Protein AF-A0A441UMY0-F1 (afdb_monomer_lite)

Secondary structure (DSSP, 8-state):
--HHHHHHHHHHHHHHTS--TTGGG--TTSBTTTTS---HHHHHHHHHHHHHHH-----HHHHT-TT--BGGG-

pLDDT: mean 84.18, std 7.54, range [60.47, 92.12]

Radius of gyration: 11.12 Å; chains: 1; bounding box: 24×20×27 Å

Sequence (74 aa):
MTYDRLLDAIGTILRDKLDNQHMDRFAPQARLNEDLYLDSVLILEIMLALELDHGVALPEEVISRQDLDTVDDL

Foldseek 3Di:
DDPVVLLVLLLCCCCPVVVFPQSVQRDQAGFCCPRRVHDLVNVVVSQVSCCVVVVDDDDVVLNPDPPRGGNNSD

Structure (mmCIF, N/CA/C/O backbone):
data_AF-A0A441UMY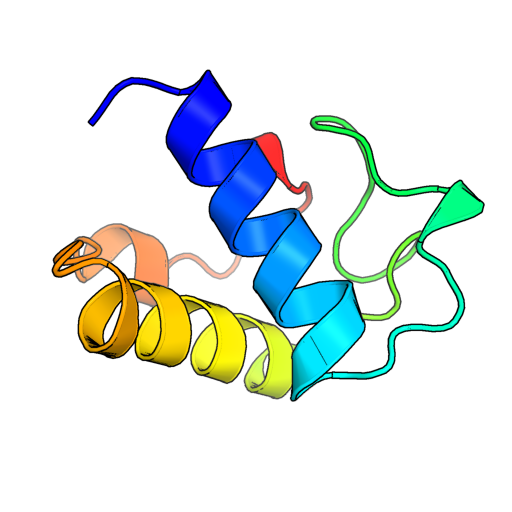0-F1
#
_entry.id   AF-A0A441UMY0-F1
#
loop_
_atom_site.group_PDB
_atom_site.id
_atom_site.type_symbol
_atom_site.label_atom_id
_atom_site.label_alt_id
_atom_site.label_comp_id
_atom_site.label_asym_id
_atom_site.label_entity_id
_atom_site.label_seq_id
_atom_site.pdbx_PDB_ins_code
_atom_site.Cartn_x
_atom_site.Cartn_y
_atom_site.Cartn_z
_atom_site.occupancy
_atom_site.B_iso_or_equiv
_atom_site.auth_seq_id
_atom_site.auth_comp_id
_atom_site.auth_asym_id
_atom_site.auth_atom_id
_atom_site.pdbx_PDB_model_num
ATOM 1 N N . MET A 1 1 ? -5.345 -4.698 14.675 1.00 60.47 1 MET A N 1
ATOM 2 C CA . MET A 1 1 ? -5.890 -5.260 13.420 1.00 60.47 1 MET A CA 1
ATOM 3 C C . MET A 1 1 ? -5.187 -6.586 13.152 1.00 60.47 1 MET A C 1
ATOM 5 O O . MET A 1 1 ? -4.074 -6.738 13.637 1.00 60.47 1 MET A O 1
ATOM 9 N N . THR A 1 2 ? -5.817 -7.556 12.483 1.00 78.94 2 THR A N 1
ATOM 10 C CA . THR A 1 2 ? -5.121 -8.792 12.066 1.00 78.94 2 THR A CA 1
ATOM 11 C C . THR A 1 2 ? -4.317 -8.503 10.802 1.00 78.94 2 THR A C 1
ATOM 13 O O . THR A 1 2 ? -4.793 -7.736 9.967 1.00 78.94 2 THR A O 1
ATOM 16 N N . TYR A 1 3 ? -3.142 -9.113 10.668 1.00 80.12 3 TYR A N 1
ATOM 17 C CA . TYR A 1 3 ? -2.240 -8.963 9.523 1.00 80.12 3 TYR A CA 1
ATOM 18 C C . TYR A 1 3 ? -2.949 -9.119 8.163 1.00 80.12 3 TYR A C 1
ATOM 20 O O . TYR A 1 3 ? -2.829 -8.253 7.305 1.00 80.12 3 TYR A O 1
ATOM 28 N N . ASP A 1 4 ? -3.812 -10.129 8.016 1.00 83.12 4 ASP A N 1
ATOM 29 C CA . ASP A 1 4 ? -4.550 -10.368 6.765 1.00 83.12 4 ASP A CA 1
ATOM 30 C C . ASP A 1 4 ? -5.434 -9.182 6.353 1.00 83.12 4 ASP A C 1
ATOM 32 O O . ASP A 1 4 ? -5.546 -8.852 5.176 1.00 83.12 4 ASP A O 1
ATOM 36 N N . ARG A 1 5 ? -6.029 -8.479 7.329 1.00 83.75 5 ARG A N 1
ATOM 37 C CA . ARG A 1 5 ? -6.841 -7.292 7.032 1.00 83.75 5 ARG A CA 1
ATOM 38 C C . ARG A 1 5 ? -5.994 -6.112 6.572 1.00 83.75 5 ARG A C 1
ATOM 40 O O . ARG A 1 5 ? -6.515 -5.269 5.851 1.00 83.75 5 ARG A O 1
ATOM 47 N N . LEU A 1 6 ? -4.748 -6.009 7.036 1.00 84.00 6 LEU A N 1
ATOM 48 C CA . LEU A 1 6 ? -3.834 -4.950 6.606 1.00 84.00 6 LEU A CA 1
ATOM 49 C C . LEU A 1 6 ? -3.441 -5.173 5.152 1.00 84.00 6 LEU A C 1
ATOM 51 O O . LEU A 1 6 ? -3.553 -4.256 4.346 1.00 84.00 6 LEU A O 1
ATOM 55 N N . LEU A 1 7 ? -3.101 -6.414 4.809 1.00 88.19 7 LEU A N 1
ATOM 56 C CA . LEU A 1 7 ? -2.773 -6.796 3.443 1.00 88.19 7 LEU A CA 1
ATOM 57 C C . LEU A 1 7 ? -3.951 -6.558 2.482 1.00 88.19 7 LEU A C 1
ATOM 59 O O . LEU A 1 7 ? -3.763 -5.977 1.414 1.00 88.19 7 LEU A O 1
ATOM 63 N N . ASP A 1 8 ? -5.171 -6.929 2.884 1.00 89.31 8 ASP A N 1
ATOM 64 C CA . ASP A 1 8 ? -6.388 -6.660 2.103 1.00 89.31 8 ASP A CA 1
ATOM 65 C C . ASP A 1 8 ? -6.639 -5.154 1.920 1.00 89.31 8 ASP A C 1
ATOM 67 O O . ASP A 1 8 ? -7.023 -4.711 0.834 1.00 89.31 8 ASP A O 1
ATOM 71 N N . ALA A 1 9 ? -6.414 -4.354 2.965 1.00 88.88 9 ALA A N 1
ATOM 72 C CA . ALA A 1 9 ? -6.560 -2.902 2.908 1.00 88.88 9 ALA A CA 1
ATOM 73 C C . ALA A 1 9 ? -5.542 -2.270 1.946 1.00 88.88 9 ALA A C 1
ATOM 75 O O . ALA A 1 9 ? -5.929 -1.502 1.066 1.00 88.88 9 ALA A O 1
ATOM 76 N N . ILE A 1 10 ? -4.264 -2.655 2.045 1.00 88.50 10 ILE A N 1
ATOM 77 C CA . ILE A 1 10 ? -3.205 -2.212 1.126 1.00 88.50 10 ILE A CA 1
ATOM 78 C C . ILE A 1 10 ? -3.562 -2.599 -0.313 1.00 88.50 10 ILE A C 1
ATOM 80 O O . ILE A 1 10 ? -3.519 -1.756 -1.207 1.00 88.50 10 ILE A O 1
ATOM 84 N N . GLY A 1 11 ? -3.979 -3.847 -0.542 1.00 90.50 11 GLY A N 1
ATOM 85 C CA . GLY A 1 11 ? -4.375 -4.319 -1.869 1.00 90.50 11 GLY A CA 1
ATOM 86 C C . GLY A 1 11 ? -5.579 -3.564 -2.443 1.00 90.50 11 GLY A C 1
ATOM 87 O O . GLY A 1 11 ? -5.616 -3.283 -3.642 1.00 90.50 11 GLY A O 1
ATOM 88 N N . THR A 1 12 ? -6.537 -3.191 -1.592 1.00 90.69 12 THR A N 1
ATOM 89 C CA . THR A 1 12 ? -7.697 -2.375 -1.978 1.00 90.69 12 THR A CA 1
ATOM 90 C C . THR A 1 12 ? -7.267 -0.964 -2.362 1.00 90.69 12 THR A C 1
ATOM 92 O O . THR A 1 12 ? -7.666 -0.478 -3.412 1.00 90.69 12 THR A O 1
ATOM 95 N N . ILE A 1 13 ? -6.400 -0.316 -1.580 1.00 90.19 13 ILE A N 1
ATOM 96 C CA . ILE A 1 13 ? -5.883 1.025 -1.892 1.00 90.19 13 ILE A CA 1
ATOM 97 C C . ILE A 1 13 ? -5.090 1.008 -3.204 1.00 90.19 13 ILE A C 1
ATOM 99 O O . ILE A 1 13 ? -5.296 1.865 -4.063 1.00 90.19 13 ILE A O 1
ATOM 103 N N . LEU A 1 14 ? -4.221 0.013 -3.393 1.00 90.25 14 LEU A N 1
ATOM 104 C CA . LEU A 1 14 ? -3.428 -0.118 -4.614 1.00 90.25 14 LEU A CA 1
ATOM 105 C C . LEU A 1 14 ? -4.303 -0.272 -5.859 1.00 90.25 14 LEU A C 1
ATOM 107 O O . LEU A 1 14 ? -4.013 0.339 -6.884 1.00 90.25 14 LEU A O 1
ATOM 111 N N . ARG A 1 15 ? -5.380 -1.057 -5.770 1.00 90.12 15 ARG A N 1
ATOM 112 C CA . ARG A 1 15 ? -6.310 -1.272 -6.883 1.00 90.12 15 ARG A CA 1
ATOM 113 C C . ARG A 1 15 ? -7.250 -0.090 -7.105 1.00 90.12 15 ARG A C 1
ATOM 115 O O . ARG A 1 15 ? -7.414 0.343 -8.236 1.00 90.12 15 ARG A O 1
ATOM 122 N N . ASP A 1 16 ? -7.875 0.406 -6.045 1.00 88.69 16 ASP A N 1
ATOM 123 C CA . ASP A 1 16 ? -9.019 1.313 -6.157 1.00 88.69 16 ASP A CA 1
ATOM 124 C C . ASP A 1 16 ? -8.605 2.789 -6.123 1.00 88.69 16 ASP A C 1
ATOM 126 O O . ASP A 1 16 ? -9.255 3.618 -6.759 1.00 88.69 16 ASP A O 1
ATOM 130 N N . LYS A 1 17 ? -7.537 3.137 -5.388 1.00 85.25 17 LYS A N 1
ATOM 131 C CA . LYS A 1 17 ? -7.030 4.519 -5.307 1.00 85.25 17 LYS A CA 1
ATOM 132 C C . LYS A 1 17 ? -5.878 4.773 -6.268 1.00 85.25 17 LYS A C 1
ATOM 134 O O . LYS A 1 17 ? -5.883 5.795 -6.946 1.00 85.25 17 LYS A O 1
ATOM 139 N N . LEU A 1 18 ? -4.904 3.866 -6.312 1.00 85.31 18 LEU A N 1
ATOM 140 C CA . LEU A 1 18 ? -3.692 4.053 -7.113 1.00 85.31 18 LEU A CA 1
ATOM 141 C C . LEU A 1 18 ? -3.783 3.467 -8.528 1.00 85.31 18 LEU A C 1
ATOM 143 O O . LEU A 1 18 ? -2.869 3.700 -9.314 1.00 85.31 18 LEU A O 1
ATOM 147 N N . ASP A 1 19 ? -4.856 2.729 -8.847 1.00 86.19 19 ASP A N 1
ATOM 148 C CA . ASP A 1 19 ? -5.046 2.030 -10.132 1.00 86.19 19 ASP A CA 1
ATOM 149 C C . ASP A 1 19 ? -3.770 1.288 -10.575 1.00 86.19 19 ASP A C 1
ATOM 151 O O . ASP A 1 19 ? -3.293 1.390 -11.709 1.00 86.19 19 ASP A O 1
ATOM 155 N N . ASN A 1 20 ? -3.137 0.598 -9.617 1.00 87.94 20 ASN A N 1
ATOM 156 C CA . ASN A 1 20 ? -1.838 -0.012 -9.836 1.00 87.94 20 ASN A CA 1
ATOM 157 C C . ASN A 1 20 ? -1.967 -1.151 -10.858 1.00 87.94 20 ASN A C 1
ATOM 159 O O . ASN A 1 20 ? -2.709 -2.114 -10.670 1.00 87.94 20 ASN A O 1
ATOM 163 N N . GLN A 1 21 ? -1.207 -1.067 -11.947 1.00 86.88 21 GLN A N 1
ATOM 164 C CA . GLN A 1 21 ? -1.247 -2.051 -13.032 1.00 86.88 21 GLN A CA 1
ATOM 165 C C . GLN A 1 21 ? -0.484 -3.345 -12.704 1.00 86.88 21 GLN A C 1
ATOM 167 O O . GLN A 1 21 ? -0.578 -4.323 -13.442 1.00 86.88 21 GLN A O 1
ATOM 172 N N . HIS A 1 22 ? 0.266 -3.374 -11.602 1.00 88.50 22 HIS A N 1
ATOM 173 C CA . HIS A 1 22 ? 1.119 -4.487 -11.188 1.00 88.50 22 HIS A CA 1
ATOM 174 C C . HIS A 1 22 ? 0.513 -5.328 -10.058 1.00 88.50 22 HIS A C 1
ATOM 176 O O . HIS A 1 22 ? 1.226 -6.075 -9.388 1.00 88.50 22 HIS A O 1
ATOM 182 N N . MET A 1 23 ? -0.813 -5.280 -9.877 1.00 89.25 23 MET A N 1
ATOM 183 C CA . MET A 1 23 ? -1.515 -6.100 -8.878 1.00 89.25 23 MET A CA 1
ATOM 184 C C . MET A 1 23 ? -1.313 -7.609 -9.065 1.00 89.25 23 MET A C 1
ATOM 186 O O . MET A 1 23 ? -1.432 -8.354 -8.097 1.00 89.25 23 MET A O 1
ATOM 190 N N . ASP A 1 24 ? -0.943 -8.067 -10.264 1.00 88.88 24 ASP A N 1
ATOM 191 C CA . ASP A 1 24 ? -0.570 -9.466 -10.523 1.00 88.88 24 ASP A CA 1
ATOM 192 C C . ASP A 1 24 ? 0.673 -9.917 -9.735 1.00 88.88 24 ASP A C 1
ATOM 194 O O . ASP A 1 24 ? 0.881 -11.113 -9.529 1.00 88.88 24 ASP A O 1
ATOM 198 N N . ARG A 1 25 ? 1.511 -8.966 -9.303 1.00 88.50 25 ARG A N 1
ATOM 199 C CA . ARG A 1 25 ? 2.703 -9.207 -8.479 1.00 88.50 25 ARG A CA 1
ATOM 200 C C . ARG A 1 25 ? 2.495 -8.870 -7.008 1.00 88.50 25 ARG A C 1
ATOM 202 O O . ARG A 1 25 ? 3.430 -9.024 -6.231 1.00 88.50 25 ARG A O 1
ATOM 209 N N . PHE A 1 26 ? 1.303 -8.425 -6.614 1.00 90.75 26 PHE A N 1
ATOM 210 C CA . PHE A 1 26 ? 1.022 -8.080 -5.227 1.00 90.75 26 PHE A CA 1
ATOM 211 C C . PHE A 1 26 ? 1.090 -9.323 -4.332 1.00 90.75 26 PHE A C 1
ATOM 213 O O . PHE A 1 26 ? 0.283 -10.247 -4.444 1.00 90.75 26 PHE A O 1
ATOM 220 N N . ALA A 1 27 ? 2.072 -9.331 -3.438 1.00 90.62 27 ALA A N 1
ATOM 221 C CA . ALA A 1 27 ? 2.296 -10.357 -2.432 1.00 90.62 27 ALA A CA 1
ATOM 222 C C . ALA A 1 27 ? 3.026 -9.727 -1.234 1.00 90.62 27 ALA A C 1
ATOM 224 O O . ALA A 1 27 ? 3.697 -8.715 -1.423 1.00 90.62 27 ALA A O 1
ATOM 225 N N . PRO A 1 28 ? 2.972 -10.327 -0.032 1.00 89.50 28 PRO A N 1
ATOM 226 C CA . PRO A 1 28 ? 3.718 -9.843 1.135 1.00 89.50 28 PRO A CA 1
ATOM 227 C C . PRO A 1 28 ? 5.204 -9.594 0.851 1.00 89.50 28 PRO A C 1
ATOM 229 O O . PRO A 1 28 ? 5.756 -8.551 1.169 1.00 89.50 28 PRO A O 1
ATOM 232 N N . GLN A 1 29 ? 5.837 -10.533 0.155 1.00 91.56 29 GLN A N 1
ATOM 233 C CA . GLN A 1 29 ? 7.245 -10.469 -0.225 1.00 91.56 29 GLN A CA 1
ATOM 234 C C . GLN A 1 29 ? 7.531 -9.627 -1.481 1.00 91.56 29 GLN A C 1
ATOM 236 O O . GLN A 1 29 ? 8.675 -9.594 -1.931 1.00 91.56 29 GLN A O 1
ATOM 241 N N . ALA A 1 30 ? 6.512 -9.029 -2.104 1.00 92.12 30 ALA A N 1
ATOM 242 C CA . ALA A 1 30 ? 6.688 -8.235 -3.316 1.00 92.12 30 ALA A CA 1
ATOM 243 C C . ALA A 1 30 ? 7.389 -6.923 -2.985 1.00 92.12 30 ALA A C 1
ATOM 245 O O . ALA A 1 30 ? 7.043 -6.272 -1.995 1.00 92.12 30 ALA A O 1
ATOM 246 N N . ARG A 1 31 ? 8.343 -6.524 -3.828 1.00 91.19 31 ARG A N 1
ATOM 247 C CA . ARG A 1 31 ? 9.082 -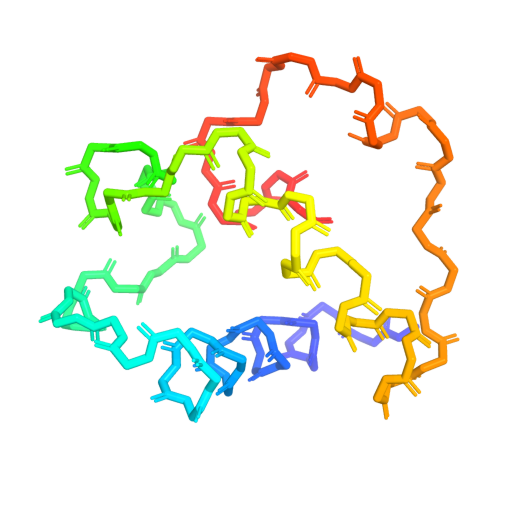5.281 -3.621 1.00 91.19 31 ARG A CA 1
ATOM 248 C C . ARG A 1 31 ? 8.234 -4.069 -3.967 1.00 91.19 31 ARG A C 1
ATOM 250 O O . ARG A 1 31 ? 7.696 -3.981 -5.072 1.00 91.19 31 ARG A O 1
ATOM 257 N N . LEU A 1 32 ? 8.154 -3.110 -3.047 1.00 90.06 32 LEU A N 1
ATOM 258 C CA . LEU A 1 32 ? 7.346 -1.905 -3.222 1.00 90.06 32 LEU A CA 1
ATOM 259 C C . LEU A 1 32 ? 7.797 -1.134 -4.467 1.00 90.06 32 LEU A C 1
ATOM 261 O O . LEU A 1 32 ? 6.977 -0.862 -5.338 1.00 90.06 32 LEU A O 1
ATOM 265 N N . ASN A 1 33 ? 9.094 -0.858 -4.610 1.00 88.38 33 ASN A N 1
ATOM 266 C CA . ASN A 1 33 ? 9.618 -0.066 -5.727 1.00 88.38 33 ASN A CA 1
ATOM 267 C C . ASN A 1 33 ? 9.784 -0.853 -7.045 1.00 88.38 33 ASN A C 1
ATOM 269 O O . ASN A 1 33 ? 9.618 -0.284 -8.116 1.00 88.38 33 ASN A O 1
ATOM 273 N N . GLU A 1 34 ? 10.135 -2.139 -6.991 1.00 89.25 34 GLU A N 1
ATOM 274 C CA . GLU A 1 34 ? 10.530 -2.926 -8.167 1.00 89.25 34 GLU A CA 1
ATOM 275 C C . GLU A 1 34 ? 9.375 -3.748 -8.738 1.00 89.25 34 GLU A C 1
ATOM 277 O O . GLU A 1 34 ? 9.234 -3.842 -9.958 1.00 89.25 34 GLU A O 1
ATOM 282 N N . ASP A 1 35 ? 8.552 -4.353 -7.879 1.00 92.06 35 ASP A N 1
ATOM 283 C CA . ASP A 1 35 ? 7.427 -5.177 -8.324 1.00 92.06 35 ASP A CA 1
ATOM 284 C C . ASP A 1 35 ? 6.149 -4.361 -8.467 1.00 92.06 35 ASP A C 1
ATOM 286 O O . ASP A 1 35 ? 5.397 -4.577 -9.418 1.00 92.06 35 ASP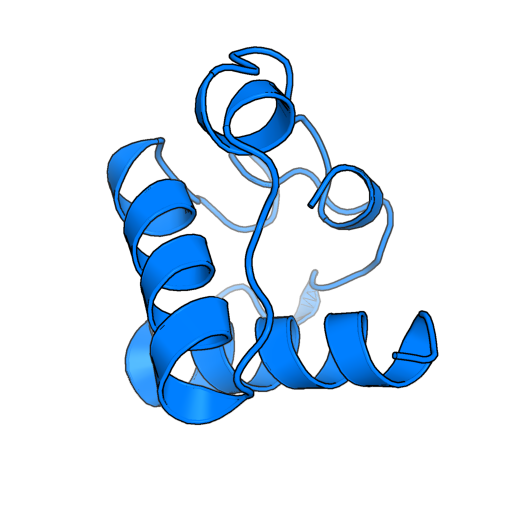 A O 1
ATOM 290 N N . LEU A 1 36 ? 5.915 -3.429 -7.540 1.00 90.19 36 LEU A N 1
ATOM 291 C CA . LEU A 1 36 ? 4.707 -2.605 -7.498 1.00 90.19 36 LEU A CA 1
ATOM 292 C C . LEU A 1 36 ? 4.921 -1.175 -8.003 1.00 90.19 36 LEU A C 1
ATOM 294 O O . LEU A 1 36 ? 3.938 -0.449 -8.145 1.00 90.19 36 LEU A O 1
ATOM 298 N N . TYR A 1 37 ? 6.164 -0.786 -8.312 1.00 89.81 37 TYR A N 1
ATOM 299 C CA . TYR A 1 37 ? 6.516 0.554 -8.799 1.00 89.81 37 TYR A CA 1
ATOM 300 C C . TYR A 1 37 ? 5.996 1.682 -7.893 1.00 89.81 37 TYR A C 1
ATOM 302 O O . TYR A 1 37 ? 5.496 2.707 -8.353 1.00 89.81 37 TYR A O 1
ATOM 310 N N . LEU A 1 38 ? 6.095 1.468 -6.581 1.00 88.50 38 LEU A N 1
ATOM 311 C CA . LEU A 1 38 ? 5.704 2.415 -5.550 1.00 88.50 38 LEU A CA 1
ATOM 312 C C . LEU A 1 38 ? 6.899 3.272 -5.144 1.00 88.50 38 LEU A C 1
ATOM 314 O O . LEU A 1 38 ? 7.866 2.794 -4.551 1.00 88.50 38 LEU A O 1
ATOM 318 N N . ASP A 1 39 ? 6.790 4.562 -5.435 1.00 88.62 39 ASP A N 1
ATOM 319 C CA . ASP A 1 39 ? 7.722 5.577 -4.963 1.00 88.62 39 ASP A CA 1
ATOM 320 C C . ASP A 1 39 ? 7.393 5.991 -3.519 1.00 88.62 39 ASP A C 1
ATOM 322 O O . ASP A 1 39 ? 6.290 5.760 -3.019 1.00 88.62 39 ASP A O 1
ATOM 326 N N . SER A 1 40 ? 8.308 6.703 -2.857 1.00 84.00 40 SER A N 1
ATOM 327 C CA . SER A 1 40 ? 8.112 7.199 -1.483 1.00 84.00 40 SER A CA 1
ATOM 328 C C . SER A 1 40 ? 6.841 8.041 -1.300 1.00 84.00 40 SER A C 1
ATOM 330 O O . SER A 1 40 ? 6.226 8.004 -0.236 1.00 84.00 40 SER A O 1
ATOM 332 N N . VAL A 1 41 ? 6.412 8.767 -2.337 1.00 86.81 41 VAL A N 1
ATOM 333 C CA . VAL A 1 41 ? 5.158 9.537 -2.322 1.00 86.81 41 VAL A CA 1
ATOM 334 C C . VAL A 1 41 ? 3.938 8.616 -2.331 1.00 86.81 41 VAL A C 1
ATOM 336 O O . VAL A 1 41 ? 3.020 8.829 -1.544 1.00 86.81 41 VAL A O 1
ATOM 339 N N . LEU A 1 42 ? 3.945 7.575 -3.169 1.00 88.12 42 LEU A N 1
ATOM 340 C CA . LEU A 1 42 ? 2.854 6.599 -3.246 1.00 88.12 42 LEU A CA 1
ATOM 341 C C . LEU A 1 42 ? 2.758 5.785 -1.954 1.00 88.12 42 LEU A C 1
ATOM 343 O O . LEU A 1 42 ? 1.662 5.540 -1.462 1.00 88.12 42 LEU A O 1
ATOM 347 N N . ILE A 1 43 ? 3.900 5.427 -1.364 1.00 86.62 43 ILE A N 1
ATOM 348 C CA . ILE A 1 43 ? 3.956 4.759 -0.060 1.00 86.62 43 ILE A CA 1
ATOM 349 C C . ILE A 1 43 ? 3.303 5.633 1.020 1.00 86.62 43 ILE A C 1
ATOM 351 O O . ILE A 1 43 ? 2.426 5.158 1.739 1.00 86.62 43 ILE A O 1
ATOM 355 N N . LEU A 1 44 ? 3.658 6.920 1.099 1.00 86.56 44 LEU A N 1
ATOM 356 C CA . LEU A 1 44 ? 3.029 7.861 2.034 1.00 86.56 44 LEU A CA 1
ATOM 357 C C . LEU A 1 44 ? 1.519 8.004 1.798 1.00 86.56 44 LEU A C 1
ATOM 359 O O . LEU A 1 44 ? 0.751 8.096 2.755 1.00 86.56 44 LEU A O 1
ATOM 363 N N . GLU A 1 45 ? 1.078 8.006 0.542 1.00 88.19 45 GLU A N 1
ATOM 364 C CA . GLU A 1 45 ? -0.342 8.077 0.196 1.00 88.19 45 GLU A CA 1
ATOM 365 C C . GLU A 1 45 ? -1.110 6.826 0.645 1.00 88.19 45 GLU A C 1
ATOM 367 O O . GLU A 1 45 ? -2.207 6.946 1.195 1.00 88.19 45 GLU A O 1
ATOM 372 N N . ILE A 1 46 ? -0.514 5.636 0.499 1.00 87.81 46 ILE A N 1
ATOM 373 C CA . ILE A 1 46 ? -1.074 4.380 1.019 1.00 87.81 46 ILE A CA 1
ATOM 374 C C . ILE A 1 46 ? -1.192 4.444 2.538 1.00 87.81 46 ILE A C 1
ATOM 376 O O . ILE A 1 46 ? -2.251 4.138 3.080 1.00 87.81 46 ILE A O 1
ATOM 380 N N . MET A 1 47 ? -0.133 4.876 3.223 1.00 85.62 47 MET A N 1
ATOM 381 C CA . MET A 1 47 ? -0.131 5.013 4.679 1.00 85.62 47 MET A CA 1
ATOM 382 C C . MET A 1 47 ? -1.245 5.945 5.163 1.00 85.62 47 MET A C 1
ATOM 384 O O . MET A 1 47 ? -2.019 5.592 6.053 1.00 85.62 47 MET A O 1
ATOM 388 N N . LEU A 1 48 ? -1.386 7.107 4.525 1.00 86.62 48 LEU A N 1
ATOM 389 C CA . LEU A 1 48 ? -2.438 8.063 4.854 1.00 86.62 48 LEU A CA 1
ATOM 390 C C . LEU A 1 48 ? -3.836 7.492 4.572 1.00 86.62 48 LEU A C 1
ATOM 392 O O . LEU A 1 48 ? -4.762 7.689 5.358 1.00 86.62 48 LEU A O 1
ATOM 396 N N . ALA A 1 49 ? -4.004 6.766 3.464 1.00 87.81 49 ALA A N 1
ATOM 397 C CA . ALA A 1 49 ? -5.259 6.102 3.134 1.00 87.81 49 ALA A CA 1
ATOM 398 C C . ALA A 1 49 ? -5.614 5.002 4.148 1.00 87.81 49 ALA A C 1
ATOM 400 O O . ALA A 1 49 ? -6.776 4.897 4.529 1.00 87.81 49 ALA A O 1
ATOM 401 N N . LEU A 1 50 ? -4.639 4.238 4.648 1.00 86.25 50 LEU A N 1
ATOM 402 C CA . LEU A 1 50 ? -4.852 3.257 5.719 1.00 86.25 50 LEU A CA 1
ATOM 403 C C . LEU A 1 50 ? -5.321 3.922 7.018 1.00 86.25 50 LEU A C 1
ATOM 405 O O . LEU A 1 50 ? -6.242 3.429 7.676 1.00 86.25 50 LEU A O 1
ATOM 409 N N . GLU A 1 51 ? -4.728 5.057 7.377 1.00 86.50 51 GLU A N 1
ATOM 410 C CA . GLU A 1 51 ? -5.128 5.804 8.567 1.00 86.50 51 GLU A CA 1
ATOM 411 C C . GLU A 1 51 ? -6.547 6.370 8.435 1.00 86.50 51 GLU A C 1
ATOM 413 O O . GLU A 1 51 ? -7.366 6.205 9.342 1.00 86.50 51 GLU A O 1
ATOM 418 N N . LEU A 1 52 ? -6.874 6.970 7.289 1.00 86.00 52 LEU A N 1
ATOM 419 C CA . LEU A 1 52 ? -8.174 7.599 7.046 1.00 86.00 52 LEU A CA 1
ATOM 420 C C . LEU A 1 52 ? -9.308 6.589 6.825 1.00 86.00 52 LEU A C 1
ATOM 422 O O . LEU A 1 52 ? -10.383 6.743 7.406 1.00 86.00 52 LEU A O 1
ATOM 426 N N . ASP A 1 53 ? -9.088 5.571 5.991 1.00 82.94 53 ASP A N 1
ATOM 427 C CA . ASP A 1 53 ? -10.141 4.639 5.574 1.00 82.94 53 ASP A CA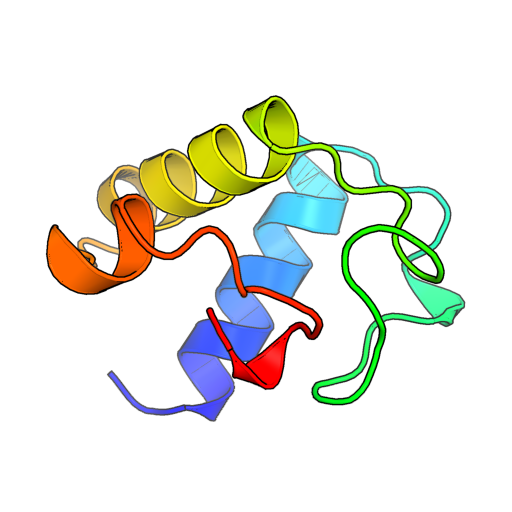 1
ATOM 428 C C . ASP A 1 53 ? -10.344 3.515 6.600 1.00 82.94 53 ASP A C 1
ATOM 430 O O . ASP A 1 53 ? -11.463 3.032 6.791 1.00 82.94 53 ASP A O 1
ATOM 434 N N . HIS A 1 54 ? -9.269 3.098 7.279 1.00 79.62 54 HIS A N 1
ATOM 435 C CA . HIS A 1 54 ? -9.289 1.959 8.199 1.00 79.62 54 HIS A CA 1
ATOM 436 C C . HIS A 1 54 ? -9.052 2.341 9.667 1.00 79.62 54 HIS A C 1
ATOM 438 O O . HIS A 1 54 ? -9.190 1.480 10.541 1.00 79.62 54 HIS A O 1
ATOM 444 N N . GLY A 1 55 ? -8.741 3.609 9.968 1.00 76.31 55 GLY A N 1
ATOM 445 C CA . GLY A 1 55 ? -8.479 4.074 11.334 1.00 76.31 55 GLY A CA 1
ATOM 446 C C . GLY A 1 55 ? -7.184 3.511 11.923 1.00 76.31 55 GLY A C 1
ATOM 447 O O . GLY A 1 55 ? -7.058 3.402 13.146 1.00 76.31 55 GLY A O 1
ATOM 448 N N . VAL A 1 56 ? -6.254 3.076 11.069 1.00 73.50 56 VAL A N 1
ATOM 449 C CA . VAL A 1 56 ? -4.978 2.492 11.485 1.00 73.50 56 VAL A CA 1
ATOM 450 C C . VAL A 1 56 ? -3.966 3.615 11.655 1.00 73.50 56 VAL A C 1
ATOM 452 O O . VAL A 1 56 ? -3.415 4.106 10.680 1.00 73.50 56 VAL A O 1
ATOM 455 N N . ALA A 1 57 ? -3.703 4.008 12.899 1.00 69.50 57 ALA A N 1
ATOM 456 C CA . ALA A 1 57 ? -2.588 4.900 13.189 1.00 69.50 57 ALA A CA 1
ATOM 457 C C . ALA A 1 57 ? -1.276 4.149 12.923 1.00 69.50 57 ALA A C 1
ATOM 459 O O . ALA A 1 57 ? -0.896 3.258 13.691 1.00 69.50 57 ALA A O 1
ATOM 460 N N . LEU A 1 58 ? -0.617 4.474 11.813 1.00 72.88 58 LEU A N 1
ATOM 461 C CA . LEU A 1 58 ? 0.714 3.966 11.516 1.00 72.88 58 LEU A CA 1
ATOM 462 C C . LEU A 1 58 ? 1.727 4.668 12.431 1.00 72.88 58 LEU A C 1
ATOM 464 O O . LEU A 1 58 ? 1.688 5.894 12.549 1.00 72.88 58 LEU A O 1
ATOM 468 N N . PRO A 1 59 ? 2.621 3.924 13.103 1.00 69.94 59 PRO A N 1
ATOM 469 C CA . PRO A 1 59 ? 3.637 4.536 13.947 1.00 69.94 59 PRO A CA 1
ATOM 470 C C . PRO A 1 59 ? 4.538 5.466 13.124 1.00 69.94 59 PRO A C 1
ATOM 472 O O . PRO A 1 59 ? 4.942 5.117 12.012 1.00 69.94 59 PRO A O 1
ATOM 475 N N . GLU A 1 60 ? 4.917 6.620 13.679 1.00 70.38 60 GLU A N 1
ATOM 476 C CA . GLU A 1 60 ? 5.860 7.548 13.031 1.00 70.38 60 GLU A CA 1
ATOM 477 C C . GLU A 1 60 ? 7.192 6.868 12.679 1.00 70.38 60 GLU A C 1
ATOM 479 O O . GLU A 1 60 ? 7.848 7.253 11.707 1.00 70.38 60 GLU A O 1
ATOM 484 N N . GLU A 1 61 ? 7.586 5.822 13.419 1.00 72.25 61 GLU A N 1
ATOM 485 C CA . GLU A 1 61 ? 8.789 5.048 13.115 1.00 72.25 61 GLU A CA 1
ATOM 486 C C . GLU A 1 61 ? 8.665 4.216 11.832 1.00 72.25 61 GLU A C 1
ATOM 488 O O . GLU A 1 61 ? 9.686 3.836 11.267 1.00 72.25 61 GLU A O 1
ATOM 493 N N . VAL A 1 62 ? 7.451 3.894 11.381 1.00 72.38 62 VAL A N 1
ATOM 494 C CA . VAL A 1 62 ? 7.208 3.218 10.094 1.00 72.38 62 VAL A CA 1
ATOM 495 C C . VAL A 1 62 ? 7.212 4.243 8.963 1.00 72.38 62 VAL A C 1
ATOM 497 O O . VAL A 1 62 ? 7.854 4.026 7.944 1.00 72.38 62 VAL A O 1
ATOM 500 N N . ILE A 1 63 ? 6.609 5.414 9.181 1.00 69.31 63 ILE A N 1
ATOM 501 C CA . ILE A 1 63 ? 6.616 6.528 8.216 1.00 69.31 63 ILE A CA 1
ATOM 502 C C . ILE A 1 63 ? 8.047 7.036 7.964 1.00 69.31 63 ILE A C 1
ATOM 504 O O . ILE A 1 63 ? 8.408 7.397 6.846 1.00 69.31 63 ILE A O 1
ATOM 508 N N . SER A 1 64 ? 8.882 7.047 9.005 1.00 69.94 64 SER A N 1
ATOM 509 C CA . SER A 1 64 ? 10.280 7.484 8.921 1.00 69.94 64 SER A CA 1
ATOM 510 C C . SER A 1 64 ? 11.237 6.399 8.416 1.00 69.94 64 SER A C 1
ATOM 512 O O . SER A 1 64 ? 12.417 6.691 8.198 1.00 69.94 64 SER A O 1
ATOM 514 N N . ARG A 1 65 ?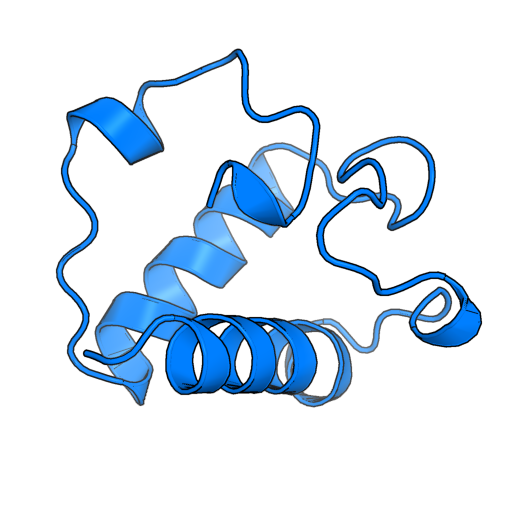 10.776 5.150 8.244 1.00 68.62 65 ARG A N 1
ATOM 515 C CA . ARG A 1 65 ? 11.612 4.071 7.711 1.00 68.62 65 ARG A CA 1
ATOM 516 C C . ARG A 1 65 ? 11.826 4.288 6.220 1.00 68.62 65 ARG A C 1
ATOM 518 O O . ARG A 1 65 ? 10.915 4.162 5.414 1.00 68.62 65 ARG A O 1
ATOM 525 N N . GLN A 1 66 ? 13.075 4.569 5.864 1.00 64.38 66 GLN A N 1
ATOM 526 C CA . GLN A 1 66 ? 13.528 4.586 4.471 1.00 64.38 66 GLN A CA 1
ATOM 527 C C . GLN A 1 66 ? 13.766 3.171 3.916 1.00 64.38 66 GLN A C 1
ATOM 529 O O . GLN A 1 66 ? 14.011 3.027 2.725 1.00 64.38 66 GLN A O 1
ATOM 534 N 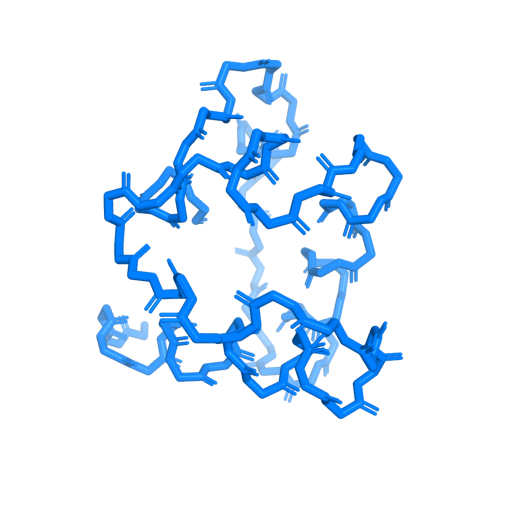N . ASP A 1 67 ? 13.668 2.145 4.767 1.00 71.12 67 ASP A N 1
ATOM 535 C CA . ASP A 1 67 ? 14.013 0.754 4.454 1.00 71.12 67 ASP A CA 1
ATOM 536 C C . ASP A 1 67 ? 12.783 -0.119 4.135 1.00 71.12 67 ASP A C 1
ATOM 538 O O . ASP A 1 67 ? 12.847 -1.339 4.261 1.00 71.12 67 ASP A O 1
ATOM 542 N N . LEU A 1 68 ? 11.645 0.486 3.777 1.00 82.62 68 LEU A N 1
ATOM 543 C CA . LEU A 1 68 ? 10.467 -0.260 3.326 1.00 82.62 68 LEU A CA 1
ATOM 544 C C . LEU A 1 68 ? 10.767 -0.854 1.947 1.00 82.62 68 LEU A C 1
ATOM 546 O O . LEU A 1 68 ? 10.707 -0.148 0.939 1.00 82.62 68 LEU A O 1
ATOM 550 N N . ASP A 1 69 ? 11.125 -2.135 1.915 1.00 87.62 69 ASP A N 1
ATOM 551 C CA . ASP A 1 69 ? 11.510 -2.820 0.681 1.00 87.62 69 ASP A CA 1
ATOM 552 C C . ASP A 1 69 ? 10.336 -3.643 0.139 1.00 87.62 69 ASP A C 1
ATOM 554 O O . ASP A 1 69 ? 10.118 -3.688 -1.071 1.00 87.62 69 ASP A O 1
ATOM 558 N N . THR A 1 70 ? 9.523 -4.237 1.019 1.00 90.94 70 THR A N 1
ATOM 559 C CA . THR A 1 70 ? 8.420 -5.139 0.659 1.00 90.94 70 THR A CA 1
ATOM 560 C C . THR A 1 70 ? 7.069 -4.737 1.251 1.00 90.94 70 THR A C 1
ATOM 562 O O . THR A 1 70 ? 6.984 -3.906 2.151 1.00 90.94 70 THR A O 1
ATOM 565 N N . VAL A 1 71 ? 5.983 -5.328 0.741 1.00 89.38 71 VAL A N 1
ATOM 566 C CA . VAL A 1 71 ? 4.622 -5.111 1.272 1.00 89.38 71 VAL A CA 1
ATOM 567 C C . VAL A 1 71 ? 4.506 -5.523 2.743 1.00 89.38 71 VAL A C 1
ATOM 569 O O . VAL A 1 71 ? 3.753 -4.898 3.478 1.00 89.38 71 VAL A O 1
ATOM 572 N N . ASP A 1 72 ? 5.252 -6.539 3.177 1.00 88.38 72 ASP A N 1
ATOM 573 C CA . ASP A 1 72 ? 5.278 -7.014 4.568 1.00 88.38 72 ASP A CA 1
ATOM 574 C C . ASP A 1 72 ? 5.920 -6.012 5.545 1.00 88.38 72 ASP A C 1
ATOM 576 O O . ASP A 1 72 ? 5.724 -6.111 6.756 1.00 88.38 72 ASP A O 1
ATOM 580 N N . ASP A 1 73 ? 6.681 -5.042 5.027 1.00 85.12 73 ASP A N 1
ATOM 581 C CA . ASP A 1 73 ? 7.321 -4.008 5.840 1.00 85.12 73 ASP A CA 1
ATOM 582 C C . ASP A 1 73 ? 6.368 -2.847 6.207 1.00 85.12 73 ASP A C 1
ATOM 584 O O . ASP A 1 73 ? 6.717 -2.035 7.073 1.00 85.12 73 ASP A O 1
ATOM 588 N N . LEU A 1 74 ? 5.189 -2.767 5.564 1.00 79.88 74 LEU A N 1
ATOM 589 C CA . LEU A 1 74 ? 4.124 -1.773 5.805 1.00 79.88 74 LEU A CA 1
ATOM 590 C C . LEU A 1 74 ? 3.240 -2.139 7.008 1.00 79.88 74 LEU A C 1
ATOM 592 O O . LEU A 1 74 ? 2.968 -1.222 7.819 1.00 79.88 74 LEU A O 1
#